Protein AF-A0A519Z211-F1 (afdb_monomer_lite)

Secondary structure (DSSP, 8-state):
-B--BSSSSTTSPBSSSPBPTT--EEEEEEETTEEEEEE-S-BTTBSS-EEEEEGGG--

pLDDT: mean 93.06, std 4.58, range [79.19, 98.06]

Structure (mmCIF, N/CA/C/O backbone):
data_AF-A0A519Z211-F1
#
_entry.id   AF-A0A519Z211-F1
#
loop_
_atom_site.group_PDB
_atom_site.id
_atom_site.type_symbol
_atom_site.label_atom_id
_atom_site.label_alt_id
_atom_site.label_comp_id
_atom_site.label_asym_id
_atom_site.label_entity_id
_atom_site.label_seq_id
_atom_site.pdbx_PDB_ins_code
_atom_site.Cartn_x
_atom_site.Cartn_y
_atom_site.Cartn_z
_atom_site.occupancy
_atom_site.B_iso_or_equiv
_atom_site.auth_seq_id
_atom_site.auth_comp_id
_atom_site.auth_asym_id
_atom_site.auth_atom_id
_atom_site.pdbx_PDB_model_num
ATOM 1 N N . LEU A 1 1 ? -4.417 -4.107 -8.858 1.00 79.19 1 LEU A N 1
ATOM 2 C CA . LEU A 1 1 ? -3.464 -2.988 -8.770 1.00 79.19 1 LEU A CA 1
ATOM 3 C C . LEU A 1 1 ? -3.362 -2.607 -7.311 1.00 79.19 1 LEU A C 1
ATOM 5 O O . LEU A 1 1 ? -4.403 -2.506 -6.665 1.00 79.19 1 LEU A O 1
ATOM 9 N N . LEU A 1 2 ? -2.147 -2.493 -6.793 1.00 88.00 2 LEU A N 1
ATOM 10 C CA . LEU A 1 2 ? -1.905 -2.153 -5.397 1.00 88.00 2 LEU A CA 1
ATOM 11 C C . LEU A 1 2 ? -1.377 -0.720 -5.340 1.00 88.00 2 LEU A C 1
ATOM 13 O O . LEU A 1 2 ? -0.317 -0.422 -5.876 1.00 88.00 2 LEU A O 1
ATOM 17 N N . ASN A 1 3 ? -2.151 0.175 -4.735 1.00 94.75 3 ASN A N 1
ATOM 18 C CA . ASN A 1 3 ? -1.783 1.581 -4.609 1.00 94.75 3 ASN A CA 1
ATOM 19 C C . ASN A 1 3 ? -0.986 1.783 -3.325 1.00 94.75 3 ASN A C 1
ATOM 21 O O . ASN A 1 3 ? -1.537 1.535 -2.250 1.00 94.75 3 ASN A O 1
ATOM 25 N N . ILE A 1 4 ? 0.251 2.268 -3.444 1.00 95.44 4 ILE A N 1
ATOM 26 C CA . ILE A 1 4 ? 1.092 2.631 -2.303 1.00 95.44 4 ILE A CA 1
ATOM 27 C C . ILE A 1 4 ? 0.952 4.134 -2.016 1.00 95.44 4 ILE A C 1
ATOM 29 O O . ILE A 1 4 ? 1.029 4.967 -2.924 1.00 95.44 4 ILE A O 1
ATOM 33 N N . ARG A 1 5 ? 0.684 4.488 -0.760 1.00 97.06 5 ARG A N 1
ATOM 34 C CA . ARG A 1 5 ? 0.359 5.852 -0.322 1.00 97.06 5 ARG A CA 1
ATOM 35 C C . ARG A 1 5 ? 1.268 6.324 0.801 1.00 97.06 5 ARG A C 1
ATOM 37 O O . ARG A 1 5 ? 1.807 5.516 1.554 1.00 97.06 5 ARG A O 1
ATOM 44 N N . SER A 1 6 ? 1.377 7.641 0.955 1.00 97.00 6 SER A N 1
ATOM 45 C CA . SER A 1 6 ? 2.150 8.263 2.038 1.00 97.00 6 SER A CA 1
ATOM 46 C C . SER A 1 6 ? 1.525 8.099 3.431 1.00 97.00 6 SER A C 1
ATOM 48 O O . SER A 1 6 ? 2.215 8.288 4.429 1.00 97.00 6 SER A O 1
ATOM 50 N N . GLY A 1 7 ? 0.247 7.712 3.526 1.00 96.88 7 GLY A N 1
ATOM 51 C CA . GLY A 1 7 ? -0.458 7.513 4.795 1.00 96.88 7 GLY A CA 1
ATOM 52 C C . GLY A 1 7 ? -1.671 6.576 4.697 1.00 96.88 7 GLY A C 1
ATOM 53 O O . GLY A 1 7 ? -2.087 6.215 3.588 1.00 96.88 7 GLY A O 1
ATOM 54 N N . PRO A 1 8 ? -2.246 6.173 5.848 1.00 95.06 8 PRO A N 1
ATOM 55 C CA . PRO A 1 8 ? -3.361 5.231 5.924 1.00 95.06 8 PRO A CA 1
ATOM 56 C C . PRO A 1 8 ? -4.691 5.920 5.585 1.00 95.06 8 PRO A C 1
ATOM 58 O O . PRO A 1 8 ? -5.457 6.318 6.461 1.00 95.06 8 PRO A O 1
ATOM 61 N N . GLY A 1 9 ? -4.972 6.089 4.294 1.00 94.38 9 GLY A N 1
ATOM 62 C CA . GLY A 1 9 ? -6.213 6.707 3.827 1.00 94.38 9 GLY A CA 1
ATOM 63 C C . GLY A 1 9 ? -6.214 6.997 2.329 1.00 94.38 9 GLY A C 1
ATOM 64 O O . GLY A 1 9 ? -5.166 7.067 1.693 1.00 94.38 9 GLY A O 1
ATOM 65 N N . SER A 1 10 ? -7.401 7.186 1.747 1.00 91.50 10 SER A N 1
ATOM 66 C CA . SER A 1 10 ? -7.546 7.564 0.332 1.00 91.50 10 SER A CA 1
ATOM 67 C C . SER A 1 10 ? -7.087 8.990 0.032 1.00 91.50 10 SER A C 1
ATOM 69 O O . SER A 1 10 ? -6.755 9.274 -1.119 1.00 91.50 10 SER A O 1
ATOM 71 N N . ASP A 1 11 ? -7.047 9.844 1.054 1.00 95.19 11 ASP A N 1
ATOM 72 C CA . ASP A 1 11 ? -6.717 11.268 0.939 1.00 95.19 11 ASP A CA 1
ATOM 73 C C . ASP A 1 11 ? -5.201 11.518 0.909 1.00 95.19 11 ASP A C 1
ATOM 75 O O . ASP A 1 11 ? -4.747 12.595 0.531 1.00 95.19 11 ASP A O 1
ATOM 79 N N . PHE A 1 12 ? -4.400 10.510 1.267 1.00 96.31 12 PHE A N 1
ATOM 80 C CA . PHE A 1 12 ? -2.944 10.567 1.171 1.00 96.31 12 PHE A CA 1
ATOM 81 C C . PHE A 1 12 ? -2.478 10.322 -0.263 1.00 96.31 12 PHE A C 1
ATOM 83 O O . PHE A 1 12 ? -2.965 9.410 -0.936 1.00 96.31 12 PHE A O 1
ATOM 90 N N . SER A 1 13 ? -1.497 11.098 -0.719 1.00 96.12 13 SER A N 1
ATOM 91 C CA . SER A 1 13 ? -0.934 10.998 -2.068 1.00 96.12 13 SER A CA 1
ATOM 92 C C . SER A 1 13 ? -0.355 9.612 -2.372 1.00 96.12 13 SER A C 1
ATOM 94 O O . SER A 1 13 ? 0.172 8.932 -1.488 1.00 96.12 13 SER A O 1
ATOM 96 N N . LEU A 1 14 ? -0.434 9.207 -3.643 1.00 96.00 14 LEU A N 1
ATOM 97 C CA . LEU A 1 14 ? 0.276 8.032 -4.154 1.00 96.00 14 LEU A CA 1
ATOM 98 C C . LEU A 1 14 ? 1.781 8.318 -4.192 1.00 96.00 14 LEU A C 1
ATOM 100 O O . LEU A 1 14 ? 2.180 9.416 -4.576 1.00 96.00 14 LEU A O 1
ATOM 104 N N . LEU A 1 15 ? 2.602 7.340 -3.805 1.00 94.56 15 LEU A N 1
ATOM 105 C CA . LEU A 1 15 ? 4.067 7.466 -3.873 1.00 94.56 15 LEU A CA 1
ATOM 106 C C . LEU A 1 15 ? 4.637 6.980 -5.212 1.00 94.56 15 LEU A C 1
ATOM 108 O O . LEU A 1 15 ? 5.747 7.344 -5.580 1.00 94.56 15 LEU A O 1
ATOM 112 N N . THR A 1 16 ? 3.886 6.154 -5.939 1.00 93.44 16 THR A N 1
ATOM 113 C CA . THR A 1 16 ? 4.242 5.650 -7.268 1.00 93.44 16 THR A CA 1
ATOM 114 C C . THR A 1 16 ? 2.978 5.286 -8.043 1.00 93.44 16 THR A C 1
ATOM 116 O O . THR A 1 16 ? 1.874 5.262 -7.482 1.00 93.44 16 THR A O 1
ATOM 119 N N . ASP A 1 17 ? 3.147 4.982 -9.326 1.00 93.88 17 ASP A N 1
ATOM 120 C CA . ASP A 1 17 ? 2.107 4.370 -10.138 1.00 93.88 17 ASP A CA 1
ATOM 121 C C . ASP A 1 17 ? 1.644 3.035 -9.523 1.00 93.88 17 ASP A C 1
ATOM 123 O O . ASP A 1 17 ? 2.414 2.357 -8.835 1.00 93.88 17 ASP A O 1
ATOM 127 N N . PRO A 1 18 ? 0.388 2.620 -9.753 1.00 92.00 18 PRO A N 1
ATOM 128 C CA . PRO A 1 18 ? -0.151 1.412 -9.145 1.00 92.00 18 PRO A CA 1
ATOM 129 C C . PRO A 1 18 ? 0.703 0.175 -9.435 1.00 92.00 18 PRO A C 1
ATOM 131 O O . PRO A 1 18 ? 0.997 -0.134 -10.589 1.00 92.00 18 PRO A O 1
ATOM 134 N N . LEU A 1 19 ? 1.041 -0.579 -8.389 1.00 91.44 19 LEU A N 1
ATOM 135 C CA . LEU A 1 19 ? 1.880 -1.763 -8.533 1.00 91.44 19 LEU A CA 1
ATOM 136 C C . LEU A 1 19 ? 1.116 -2.874 -9.284 1.00 91.44 19 LEU A C 1
ATOM 138 O O . LEU A 1 19 ? -0.107 -3.038 -9.081 1.00 91.44 19 LEU A O 1
ATOM 142 N N . PRO A 1 20 ? 1.814 -3.668 -10.120 1.00 89.88 20 PRO A N 1
ATOM 143 C CA . PRO A 1 20 ? 1.246 -4.832 -10.785 1.00 89.88 20 PRO A CA 1
ATOM 144 C C . PRO A 1 20 ? 0.585 -5.816 -9.811 1.00 89.88 20 PRO A C 1
A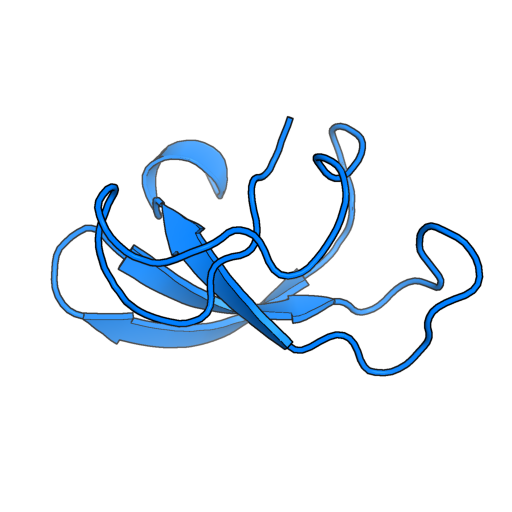TOM 146 O O . PRO A 1 20 ? 0.911 -5.910 -8.628 1.00 89.88 20 PRO A O 1
ATOM 149 N N . LYS A 1 21 ? -0.383 -6.595 -10.304 1.00 88.81 21 LYS A N 1
ATOM 150 C CA . LYS A 1 21 ? -0.973 -7.666 -9.490 1.00 88.81 21 LYS A CA 1
ATOM 151 C C . LYS A 1 21 ? 0.079 -8.756 -9.251 1.00 88.81 21 LYS A C 1
ATOM 153 O O . LYS A 1 21 ? 0.745 -9.173 -10.189 1.00 88.81 21 LYS A O 1
ATOM 158 N 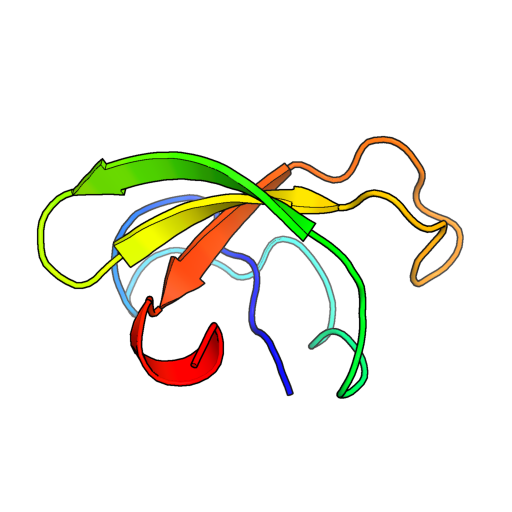N . GLY A 1 22 ? 0.165 -9.244 -8.015 1.00 89.00 22 GLY A N 1
ATOM 159 C CA . GLY A 1 22 ? 1.120 -10.285 -7.628 1.00 89.00 22 GLY A CA 1
ATOM 160 C C . GLY A 1 22 ? 2.480 -9.757 -7.169 1.00 89.00 22 GLY A C 1
ATOM 161 O O . GLY A 1 22 ? 3.315 -10.570 -6.778 1.00 89.00 22 GLY A O 1
ATOM 162 N N . THR A 1 23 ? 2.696 -8.433 -7.161 1.00 91.69 23 THR A N 1
ATOM 163 C CA . THR A 1 23 ? 3.853 -7.827 -6.490 1.00 91.69 23 THR A CA 1
ATOM 164 C C . THR A 1 23 ? 3.915 -8.309 -5.045 1.00 91.69 23 THR A C 1
ATOM 166 O O . THR A 1 23 ? 2.945 -8.181 -4.294 1.00 91.69 23 THR A O 1
ATOM 169 N N . LYS A 1 24 ? 5.056 -8.890 -4.670 1.00 92.38 24 LYS A N 1
ATOM 170 C CA . LYS A 1 24 ? 5.286 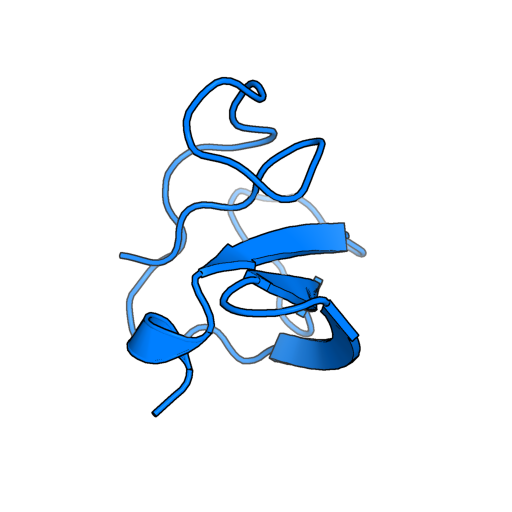-9.394 -3.318 1.00 92.38 24 LYS A CA 1
ATOM 171 C C . LYS A 1 24 ? 5.626 -8.235 -2.398 1.00 92.38 24 LYS A C 1
ATOM 173 O O . LYS A 1 24 ? 6.463 -7.396 -2.725 1.00 92.38 24 LYS A O 1
ATOM 178 N N . VAL A 1 25 ? 4.986 -8.226 -1.241 1.00 95.06 25 VAL A N 1
ATOM 179 C CA . VAL A 1 25 ? 5.203 -7.221 -0.208 1.00 95.06 25 VAL A CA 1
ATOM 180 C C . VAL A 1 25 ? 5.323 -7.905 1.144 1.00 95.06 25 VAL A C 1
ATOM 182 O O . VA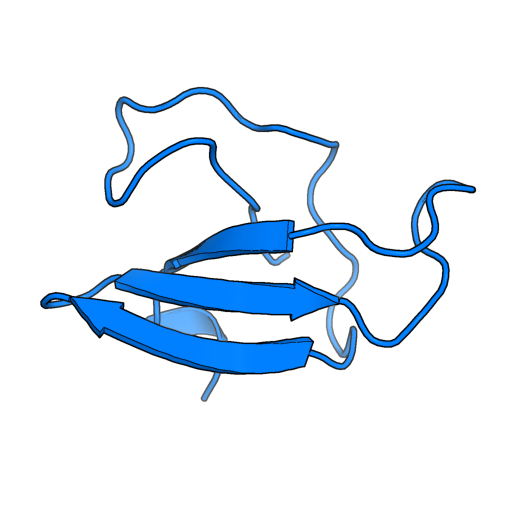L A 1 25 ? 4.723 -8.960 1.365 1.00 95.06 25 VAL A O 1
ATOM 185 N N . MET A 1 26 ? 6.080 -7.300 2.048 1.00 96.00 26 MET A N 1
ATOM 186 C CA . MET A 1 26 ? 6.135 -7.679 3.451 1.00 96.00 26 MET A CA 1
ATOM 187 C C . MET A 1 26 ? 5.300 -6.690 4.259 1.00 96.00 26 MET A C 1
ATOM 189 O O . MET A 1 26 ? 5.483 -5.481 4.154 1.00 96.00 26 MET A O 1
ATOM 193 N N . VAL A 1 27 ? 4.363 -7.192 5.064 1.00 96.88 27 VAL A N 1
ATOM 194 C CA . VAL A 1 27 ? 3.560 -6.339 5.949 1.00 96.88 27 VAL A CA 1
ATOM 195 C C . VAL A 1 27 ? 4.361 -6.029 7.206 1.00 96.88 27 VAL A C 1
ATOM 197 O O . VAL A 1 27 ? 4.670 -6.934 7.976 1.00 96.88 27 VAL A O 1
ATOM 200 N N . LEU A 1 28 ? 4.654 -4.748 7.424 1.00 97.62 28 LEU A N 1
ATOM 201 C CA . LEU A 1 28 ? 5.412 -4.271 8.582 1.00 97.62 28 LEU A CA 1
ATOM 202 C C . LEU A 1 28 ? 4.489 -3.891 9.746 1.00 97.62 28 LEU A C 1
ATOM 204 O O . LEU A 1 28 ? 4.782 -4.180 10.904 1.00 97.62 28 LEU A O 1
ATOM 208 N N . LYS A 1 29 ? 3.349 -3.254 9.448 1.00 97.38 29 LYS A N 1
ATOM 209 C CA . LYS A 1 29 ? 2.305 -2.933 10.436 1.00 97.38 29 LYS A CA 1
ATOM 210 C C . LYS A 1 29 ? 0.929 -2.800 9.789 1.00 97.38 29 LYS A C 1
ATOM 212 O O . LYS A 1 29 ? 0.822 -2.560 8.590 1.00 97.38 29 LYS A O 1
ATOM 217 N N . THR A 1 30 ? -0.128 -2.922 10.590 1.00 97.31 30 THR A N 1
ATOM 218 C CA . THR A 1 30 ? -1.517 -2.705 10.153 1.00 97.31 30 THR A CA 1
ATOM 219 C C . THR A 1 30 ? -2.235 -1.763 11.112 1.00 97.31 30 THR A C 1
ATOM 221 O O . THR A 1 30 ? -2.177 -1.947 12.324 1.00 97.31 30 THR A O 1
ATOM 224 N N . GLU A 1 31 ? -2.928 -0.772 10.555 1.00 96.06 31 GLU A N 1
ATOM 225 C CA . GLU A 1 31 ? -3.752 0.202 11.269 1.00 96.06 31 GLU A CA 1
ATOM 226 C C . GLU A 1 31 ? -5.143 0.238 10.614 1.00 96.06 31 GLU A C 1
ATOM 228 O O . GLU A 1 31 ? -5.348 0.778 9.524 1.00 96.06 31 GLU A O 1
ATOM 233 N N . GLY A 1 32 ? -6.121 -0.395 11.267 1.00 95.56 32 GLY A N 1
ATOM 234 C CA . GLY A 1 32 ? -7.486 -0.494 10.752 1.00 95.56 32 GLY A CA 1
ATOM 235 C C . GLY A 1 32 ? -7.561 -1.262 9.427 1.00 95.56 32 GLY A C 1
ATOM 236 O O . GLY A 1 32 ? -7.331 -2.465 9.388 1.00 95.56 32 GLY A O 1
ATOM 237 N N . THR A 1 33 ? -7.924 -0.566 8.346 1.00 96.31 33 THR A N 1
ATOM 238 C CA . THR A 1 33 ? -8.093 -1.147 6.994 1.00 96.31 33 THR A CA 1
ATOM 239 C C . THR A 1 33 ? -6.901 -0.893 6.063 1.00 96.31 33 THR A C 1
ATOM 241 O O . THR A 1 33 ? -6.993 -1.113 4.846 1.00 96.31 33 THR A O 1
ATOM 244 N N . TRP A 1 34 ? -5.790 -0.423 6.635 1.00 97.62 34 TRP A N 1
ATOM 245 C CA . TRP A 1 34 ? -4.557 -0.092 5.935 1.00 97.62 34 TRP A CA 1
ATOM 246 C C . TRP A 1 34 ? -3.370 -0.834 6.537 1.00 97.62 34 TRP A C 1
ATOM 248 O O . TRP A 1 34 ? -3.247 -0.966 7.753 1.00 97.62 34 TRP A O 1
ATOM 258 N N . SER A 1 35 ? -2.462 -1.272 5.675 1.00 98.06 35 SER A N 1
ATOM 259 C CA . SER A 1 35 ? -1.216 -1.927 6.054 1.00 98.06 35 SER A CA 1
ATOM 260 C C . SER A 1 35 ? -0.045 -1.130 5.497 1.00 98.06 35 SER A C 1
ATOM 262 O O . SER A 1 35 ? -0.068 -0.728 4.335 1.00 98.06 35 SER A O 1
ATOM 264 N N . PHE A 1 36 ? 0.966 -0.885 6.323 1.00 97.88 36 PHE A N 1
ATOM 265 C CA . PHE A 1 36 ? 2.249 -0.365 5.870 1.00 97.88 36 PHE A CA 1
ATOM 266 C C . PHE A 1 36 ? 3.110 -1.545 5.434 1.00 97.88 36 PHE A C 1
ATOM 268 O O . PHE A 1 36 ? 3.236 -2.528 6.176 1.00 97.88 36 PHE A O 1
ATOM 275 N N . VAL A 1 37 ? 3.651 -1.464 4.225 1.00 97.31 37 VAL A N 1
ATOM 276 C CA . VAL A 1 37 ? 4.350 -2.570 3.580 1.00 97.31 37 VAL A CA 1
ATOM 277 C C . VAL A 1 37 ? 5.676 -2.122 2.992 1.00 97.31 37 VAL A C 1
ATOM 279 O O . VAL A 1 37 ? 5.804 -0.980 2.555 1.00 97.31 37 VAL A O 1
ATOM 282 N N . GLU A 1 38 ? 6.610 -3.060 2.934 1.00 96.25 38 GLU A N 1
ATOM 283 C CA . GLU A 1 38 ? 7.840 -2.981 2.152 1.00 96.25 38 GLU A CA 1
ATOM 284 C C . GLU A 1 38 ? 7.666 -3.820 0.883 1.00 96.25 38 GLU A C 1
ATOM 286 O O . GLU A 1 38 ? 7.230 -4.977 0.939 1.00 96.25 38 GLU A O 1
ATOM 291 N N . VAL A 1 39 ? 7.943 -3.237 -0.281 1.00 95.19 39 VAL A N 1
ATOM 292 C CA . VAL A 1 39 ? 7.896 -3.939 -1.565 1.00 95.19 39 VAL A CA 1
ATOM 293 C C . VAL A 1 39 ? 9.191 -4.726 -1.743 1.00 95.19 39 VAL A C 1
ATOM 295 O O . VAL A 1 39 ? 10.272 -4.153 -1.751 1.00 95.19 39 VAL A O 1
ATOM 298 N N . ILE A 1 40 ? 9.070 -6.047 -1.907 1.00 92.69 40 ILE A N 1
ATOM 299 C CA . ILE A 1 40 ? 10.228 -6.960 -1.956 1.00 92.69 40 ILE A CA 1
ATOM 300 C C . ILE A 1 40 ? 10.926 -6.922 -3.325 1.00 92.69 40 ILE A C 1
ATOM 302 O O . ILE A 1 40 ? 12.106 -7.244 -3.435 1.00 92.69 40 ILE A O 1
ATOM 306 N N . ASP A 1 41 ? 10.185 -6.593 -4.383 1.00 86.19 41 ASP A N 1
ATOM 307 C CA . ASP A 1 41 ? 10.682 -6.604 -5.760 1.00 86.19 41 ASP A CA 1
ATOM 308 C C . ASP A 1 41 ? 11.014 -5.192 -6.254 1.00 86.19 41 ASP A C 1
ATOM 310 O O . ASP A 1 41 ? 10.489 -4.198 -5.751 1.00 86.19 41 ASP A O 1
ATOM 314 N N . VAL A 1 42 ? 11.832 -5.101 -7.298 1.00 86.88 42 VAL A N 1
ATOM 315 C CA . VAL A 1 42 ? 12.084 -3.830 -7.977 1.00 86.88 42 VAL A CA 1
ATOM 316 C C . VAL A 1 42 ? 10.875 -3.502 -8.843 1.00 86.88 42 VAL A C 1
ATOM 318 O O . VAL A 1 42 ? 10.615 -4.164 -9.848 1.00 86.88 42 VAL A O 1
ATOM 321 N N . VAL A 1 43 ? 10.129 -2.457 -8.484 1.00 85.56 43 VAL A N 1
ATOM 322 C CA . VAL A 1 43 ? 8.952 -2.025 -9.248 1.00 85.56 43 VAL A CA 1
ATOM 323 C C . VAL A 1 43 ? 9.170 -0.615 -9.765 1.00 85.56 43 VAL A C 1
ATOM 325 O O . VAL A 1 43 ? 9.603 0.265 -9.032 1.00 85.56 43 VAL A O 1
ATOM 328 N N . HIS A 1 44 ? 8.894 -0.400 -11.053 1.00 86.12 44 HIS A N 1
ATOM 329 C CA . HIS A 1 44 ? 9.119 0.889 -11.723 1.00 86.12 44 HIS A CA 1
ATOM 330 C C . HIS A 1 44 ? 10.556 1.422 -11.557 1.00 86.12 44 HIS A C 1
ATOM 332 O O . HIS A 1 44 ? 10.767 2.626 -11.446 1.00 86.12 44 HIS A O 1
ATOM 338 N N . SER A 1 45 ? 11.546 0.522 -11.534 1.00 87.19 45 SER A N 1
ATOM 339 C CA . SER A 1 45 ? 12.964 0.843 -11.295 1.00 87.19 45 SER A CA 1
ATOM 340 C C . SER A 1 45 ? 13.265 1.422 -9.904 1.00 87.19 45 SER A C 1
ATOM 342 O O . SER A 1 45 ? 14.347 1.966 -9.692 1.00 87.19 45 SER A O 1
ATOM 344 N N . VAL A 1 46 ? 12.332 1.291 -8.957 1.00 85.06 46 VAL A N 1
ATOM 345 C CA . VAL A 1 46 ? 12.503 1.665 -7.551 1.00 85.06 46 VAL A CA 1
ATOM 346 C C . VAL A 1 46 ? 12.746 0.398 -6.732 1.00 85.06 46 VAL A C 1
ATOM 348 O O . VAL A 1 46 ? 11.977 -0.561 -6.823 1.00 85.06 46 VAL A O 1
ATOM 351 N N . MET A 1 47 ? 13.825 0.406 -5.950 1.00 86.19 47 MET A N 1
ATOM 352 C CA . MET A 1 47 ? 14.100 -0.577 -4.894 1.00 86.19 47 MET A CA 1
ATOM 353 C C . MET A 1 47 ? 13.688 0.011 -3.539 1.00 86.19 47 MET A C 1
ATOM 355 O O . MET A 1 47 ? 13.583 1.233 -3.424 1.00 86.19 47 MET A O 1
ATOM 359 N N . ASP A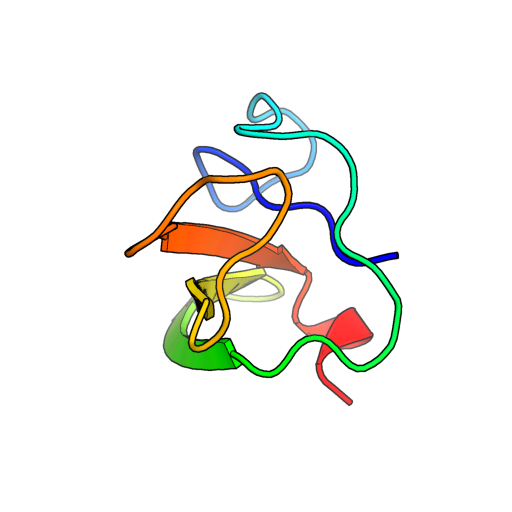 1 48 ? 13.457 -0.846 -2.542 1.00 88.62 48 ASP A N 1
ATOM 360 C CA . ASP A 1 48 ? 13.161 -0.460 -1.150 1.00 88.62 48 ASP A CA 1
ATOM 361 C C . ASP A 1 48 ? 11.945 0.479 -1.013 1.00 88.62 48 ASP A C 1
ATOM 363 O O . ASP A 1 48 ? 11.903 1.400 -0.195 1.00 88.62 48 ASP A O 1
ATOM 367 N N . LEU A 1 49 ? 10.939 0.281 -1.869 1.00 95.00 49 LEU A N 1
ATOM 368 C CA . LEU A 1 49 ? 9.722 1.081 -1.847 1.00 95.00 49 LEU A CA 1
ATOM 369 C C . LEU A 1 49 ? 8.845 0.672 -0.658 1.00 95.00 49 LEU A C 1
ATOM 371 O O . LEU A 1 49 ? 8.348 -0.452 -0.601 1.00 95.00 49 LEU A O 1
ATOM 375 N N . GLU A 1 50 ? 8.565 1.621 0.229 1.00 96.56 50 GLU A N 1
ATOM 376 C CA . GLU A 1 50 ? 7.659 1.430 1.361 1.00 96.56 50 GLU A CA 1
ATOM 377 C C . GLU A 1 50 ? 6.455 2.372 1.302 1.00 96.56 50 GLU A C 1
ATOM 379 O O . GLU A 1 50 ? 6.509 3.473 0.746 1.00 96.56 50 GLU A O 1
ATOM 384 N N . GLY A 1 51 ? 5.342 1.954 1.902 1.00 97.06 51 GLY A N 1
ATOM 385 C CA . GLY A 1 51 ? 4.176 2.817 2.040 1.00 97.06 51 GLY A CA 1
ATOM 386 C C . GLY A 1 51 ? 2.910 2.097 2.476 1.00 97.06 51 GLY A C 1
ATOM 387 O O . GLY A 1 51 ? 2.891 0.906 2.779 1.00 97.06 51 GLY A O 1
ATOM 388 N N . TRP A 1 52 ? 1.816 2.850 2.501 1.00 97.88 52 TRP A N 1
ATOM 389 C CA . TRP A 1 52 ? 0.511 2.372 2.933 1.00 97.88 52 TRP A CA 1
ATOM 390 C C . TRP A 1 52 ? -0.309 1.815 1.781 1.00 97.88 52 TRP A C 1
ATOM 392 O O . TRP A 1 52 ? -0.514 2.478 0.766 1.00 97.88 52 TRP A O 1
ATOM 402 N N . VAL A 1 53 ? -0.858 0.623 1.977 1.00 97.00 53 VAL A N 1
ATOM 403 C CA . VAL A 1 53 ? -1.778 -0.028 1.046 1.00 97.00 53 VAL A CA 1
ATOM 404 C C . VAL A 1 53 ? -3.059 -0.426 1.764 1.00 97.00 53 VAL A C 1
ATOM 406 O O . VAL A 1 53 ? -3.066 -0.689 2.965 1.00 97.00 53 VAL A O 1
ATOM 409 N N . SER A 1 54 ? -4.174 -0.489 1.039 1.00 95.94 54 SER A N 1
ATOM 410 C CA . SER A 1 54 ? -5.419 -0.984 1.632 1.00 95.94 54 SER A CA 1
ATOM 411 C C . SER A 1 54 ? -5.339 -2.501 1.813 1.00 95.94 54 SER A C 1
ATOM 413 O O . SER A 1 54 ? -5.158 -3.227 0.833 1.00 95.94 54 SER A O 1
ATOM 415 N N . THR A 1 55 ? -5.523 -2.970 3.051 1.00 94.69 55 THR A N 1
ATOM 416 C CA . THR A 1 55 ? -5.355 -4.373 3.473 1.00 94.69 55 THR A CA 1
ATOM 417 C C . THR A 1 55 ? -6.208 -5.345 2.659 1.00 94.69 55 THR A C 1
ATOM 419 O O . THR A 1 55 ? -5.793 -6.470 2.404 1.00 94.69 55 THR A O 1
ATOM 422 N N . LYS A 1 56 ? -7.369 -4.904 2.157 1.00 92.81 56 LYS A N 1
ATOM 423 C CA . LYS A 1 56 ? -8.255 -5.727 1.313 1.00 92.81 56 LYS A CA 1
ATOM 424 C C . LYS A 1 56 ? -7.618 -6.202 0.000 1.00 92.81 56 LYS A C 1
ATOM 426 O O . LYS A 1 56 ? -8.170 -7.080 -0.645 1.00 92.81 56 LYS A O 1
ATOM 431 N N . HIS A 1 57 ? -6.524 -5.576 -0.437 1.00 91.50 57 HIS A N 1
ATOM 432 C CA . HIS A 1 57 ? -5.803 -5.967 -1.651 1.00 91.50 57 HIS A CA 1
ATOM 433 C C . HIS A 1 57 ? -4.628 -6.914 -1.369 1.00 91.50 57 HIS A C 1
ATOM 435 O O . HIS A 1 57 ? -3.926 -7.278 -2.309 1.00 91.50 57 HIS A O 1
ATOM 441 N N . LEU A 1 58 ? -4.393 -7.265 -0.098 1.00 87.44 58 LEU A N 1
ATOM 442 C CA . LEU A 1 58 ? -3.342 -8.192 0.333 1.00 87.44 58 LEU A CA 1
ATOM 443 C C . LEU A 1 58 ? -3.844 -9.635 0.515 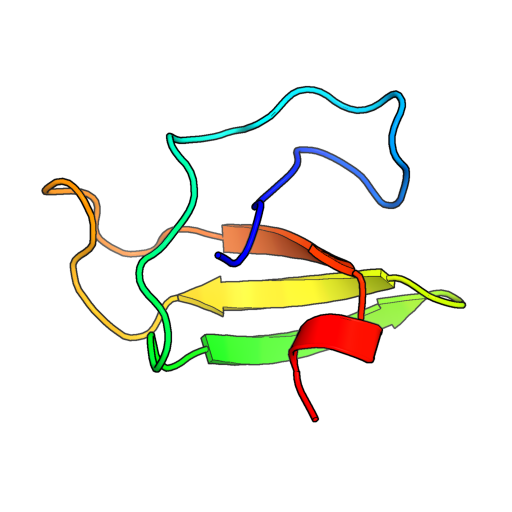1.00 87.44 58 LEU A C 1
ATOM 445 O O . LEU A 1 58 ? -3.039 -10.510 0.826 1.00 87.44 58 LEU A O 1
ATOM 449 N N . ILE A 1 59 ? -5.150 -9.870 0.339 1.00 79.50 59 ILE A N 1
ATOM 450 C CA . ILE A 1 59 ? -5.813 -11.180 0.433 1.00 79.50 59 ILE A CA 1
ATOM 451 C C . ILE A 1 59 ? -6.119 -11.774 -0.942 1.00 79.50 59 ILE A C 1
ATOM 453 O O . ILE A 1 59 ? -6.323 -10.992 -1.902 1.00 79.50 59 ILE A O 1
#

Radius of gyration: 10.17 Å; chains: 1; bounding box: 22×22×23 Å

Foldseek 3Di:
DWFFFADADPPGDTPDDHFDQPQDWDFPDDDPQKTWIFGCDQTPNDHRDIGITGVVSVD

Sequence (59 aa):
LLNIRSGPGSDFSLLTDPLPKGTKVMVLKTEGTWSFVEVIDVVHSVMDLEGWVSTKHLI